Protein AF-A0A953MRA1-F1 (afdb_monomer_lite)

Radius of gyration: 12.87 Å; chains: 1; bounding box: 32×25×32 Å

Sequence (62 aa):
MNSRKIYVTEKDKTKLKSLFASTIGFRTHDLKTVKDLLSELERAEVIEEGTTKSVVSMNSTV

pLDDT: mean 79.15, std 10.17, range [45.0, 90.12]

Foldseek 3Di:
DPDDQAEAAPVVLVVLVVVVVPDDDDDPVVVVVSVVVPVSSVRHDHDHPPPPDPHDYPPDDD

Structure (mmCIF, N/CA/C/O backbone):
data_AF-A0A953MRA1-F1
#
_entry.id   AF-A0A953MRA1-F1
#
loop_
_atom_site.group_PDB
_atom_site.id
_atom_site.type_symbol
_atom_site.label_atom_id
_atom_site.label_alt_id
_atom_site.label_comp_id
_atom_site.label_asym_id
_atom_site.label_entity_id
_atom_site.label_seq_id
_atom_site.pdbx_PDB_ins_code
_atom_site.Cartn_x
_atom_site.Cartn_y
_atom_site.Cartn_z
_atom_site.occupancy
_atom_site.B_iso_or_equiv
_atom_site.auth_seq_id
_atom_site.auth_comp_id
_atom_site.auth_asym_id
_atom_site.auth_atom_id
_atom_site.pdbx_PDB_model_num
ATOM 1 N N . MET A 1 1 ? -11.808 11.376 -11.494 1.00 45.00 1 MET A N 1
ATOM 2 C CA . MET A 1 1 ? -12.557 10.304 -10.798 1.00 45.00 1 MET A CA 1
ATOM 3 C C . MET A 1 1 ? -12.351 10.493 -9.308 1.00 45.00 1 MET A C 1
ATOM 5 O O . MET A 1 1 ? -11.205 10.565 -8.893 1.00 45.00 1 MET A O 1
ATOM 9 N N . ASN A 1 2 ? -13.424 10.615 -8.522 1.00 53.19 2 ASN A N 1
ATOM 10 C CA . ASN A 1 2 ? -13.349 10.578 -7.057 1.00 53.19 2 ASN A CA 1
ATOM 11 C C . ASN A 1 2 ? -13.051 9.124 -6.647 1.00 53.19 2 ASN A C 1
ATOM 13 O O . ASN A 1 2 ? -13.956 8.349 -6.343 1.00 53.19 2 ASN A O 1
ATOM 17 N N . SER A 1 3 ? -11.797 8.699 -6.787 1.00 71.12 3 SER A N 1
ATOM 18 C CA . SER A 1 3 ? -11.380 7.343 -6.448 1.00 71.12 3 SER A CA 1
ATOM 19 C C . SER A 1 3 ? -11.347 7.197 -4.930 1.00 71.12 3 SER A C 1
ATOM 21 O O . SER A 1 3 ? -10.712 7.990 -4.229 1.00 71.12 3 SER A O 1
ATOM 23 N N . ARG A 1 4 ? -12.054 6.183 -4.420 1.00 79.88 4 ARG A N 1
ATOM 24 C CA . ARG A 1 4 ? -12.094 5.867 -2.987 1.00 79.88 4 ARG A CA 1
ATOM 25 C C . ARG A 1 4 ? -10.665 5.727 -2.458 1.00 79.88 4 ARG A C 1
ATOM 27 O O . ARG A 1 4 ? -9.816 5.137 -3.126 1.00 79.88 4 ARG A O 1
ATOM 34 N N . LYS A 1 5 ? -10.403 6.310 -1.288 1.00 85.19 5 LYS A N 1
ATOM 35 C CA . LYS A 1 5 ? -9.116 6.165 -0.606 1.00 85.19 5 LYS A CA 1
ATOM 36 C C . LYS A 1 5 ? -8.993 4.735 -0.091 1.00 85.19 5 LYS A C 1
ATOM 38 O O . LYS A 1 5 ? -9.970 4.183 0.414 1.00 85.19 5 LYS A O 1
ATOM 43 N N . ILE A 1 6 ? -7.806 4.152 -0.221 1.00 88.06 6 ILE A N 1
ATOM 44 C CA . ILE A 1 6 ? -7.481 2.903 0.466 1.00 88.06 6 ILE A CA 1
ATOM 45 C C . ILE A 1 6 ? -7.261 3.192 1.952 1.00 88.06 6 ILE A C 1
ATOM 47 O O . ILE A 1 6 ? -6.841 4.295 2.316 1.00 88.06 6 ILE A O 1
ATOM 51 N N . T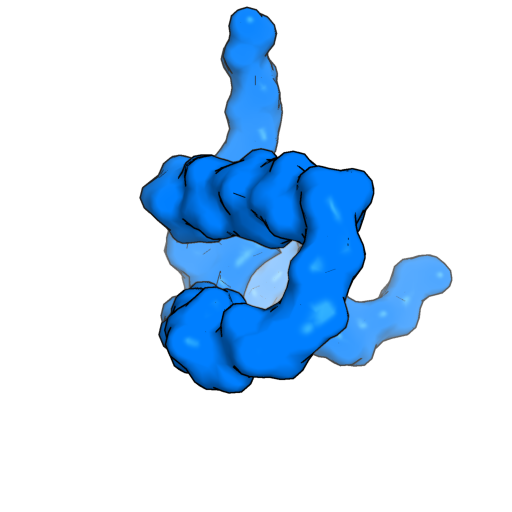YR A 1 7 ? -7.534 2.203 2.798 1.00 87.06 7 TYR A N 1
ATOM 52 C CA . TYR A 1 7 ? -7.194 2.268 4.214 1.00 87.06 7 TYR A CA 1
ATOM 53 C C . TYR A 1 7 ? -5.960 1.413 4.466 1.00 87.06 7 TYR A C 1
ATOM 55 O O . TYR A 1 7 ? -5.835 0.323 3.909 1.00 87.06 7 TYR A O 1
ATOM 63 N N . VAL A 1 8 ? -5.052 1.903 5.299 1.00 87.69 8 VAL A N 1
ATOM 64 C CA . VAL A 1 8 ? -3.810 1.200 5.627 1.00 87.69 8 VAL A CA 1
ATOM 65 C C . VAL A 1 8 ? -3.433 1.482 7.075 1.00 87.69 8 VAL A C 1
ATOM 67 O O . VAL A 1 8 ? -3.732 2.554 7.596 1.00 87.69 8 VAL A O 1
ATOM 70 N N . THR A 1 9 ? -2.782 0.534 7.742 1.00 89.31 9 THR A N 1
ATOM 71 C CA . THR A 1 9 ? -2.198 0.796 9.062 1.00 89.31 9 THR A CA 1
ATOM 72 C C . THR A 1 9 ? -0.905 1.596 8.908 1.00 89.31 9 THR A C 1
ATOM 74 O O . THR A 1 9 ? -0.220 1.511 7.884 1.00 89.31 9 THR A O 1
ATOM 77 N N . GLU A 1 10 ? -0.519 2.354 9.933 1.00 87.69 10 GLU A N 1
ATOM 78 C CA . GLU A 1 10 ? 0.734 3.127 9.893 1.00 87.69 10 GLU A CA 1
ATOM 79 C C . GLU A 1 10 ? 1.965 2.215 9.719 1.00 87.69 10 GLU A C 1
ATOM 81 O O . GLU A 1 10 ? 2.916 2.522 8.989 1.00 87.69 10 GLU A O 1
ATOM 86 N N . LYS A 1 11 ? 1.906 1.028 10.332 1.00 88.38 11 LYS A N 1
ATOM 87 C CA . LYS A 1 11 ? 2.932 -0.012 10.242 1.00 88.38 11 LYS A CA 1
ATOM 88 C C . LYS A 1 11 ? 3.077 -0.553 8.824 1.00 88.38 11 LYS A C 1
ATOM 90 O O . LYS A 1 11 ? 4.198 -0.635 8.319 1.00 88.38 11 LYS A O 1
ATOM 95 N N . ASP A 1 12 ? 1.969 -0.895 8.170 1.00 87.12 12 ASP A N 1
ATOM 96 C CA . ASP A 1 12 ? 2.000 -1.418 6.802 1.00 87.12 12 ASP A CA 1
ATOM 97 C C . ASP A 1 12 ? 2.407 -0.335 5.805 1.00 87.12 12 ASP A C 1
ATOM 99 O O . ASP A 1 12 ? 3.215 -0.595 4.915 1.00 87.12 12 ASP A O 1
ATOM 103 N N . LYS A 1 13 ? 1.950 0.907 6.001 1.00 88.75 13 LYS A N 1
ATOM 104 C CA . LYS A 1 13 ? 2.355 2.056 5.182 1.00 88.75 13 LYS A CA 1
ATOM 105 C C . LYS A 1 13 ? 3.868 2.268 5.214 1.00 88.75 13 LYS A C 1
ATOM 107 O O . LYS A 1 13 ? 4.490 2.432 4.163 1.00 88.75 13 LYS A O 1
ATOM 112 N N . THR A 1 14 ? 4.469 2.223 6.402 1.00 88.62 14 THR A N 1
ATOM 113 C CA . THR A 1 14 ? 5.919 2.392 6.581 1.00 88.62 14 THR A CA 1
ATOM 114 C C . THR A 1 14 ? 6.700 1.239 5.950 1.00 88.62 14 THR A C 1
ATOM 116 O O . THR A 1 14 ? 7.665 1.469 5.217 1.00 88.62 14 THR A O 1
ATOM 119 N N . LYS A 1 15 ? 6.256 -0.005 6.167 1.00 89.00 15 LYS A N 1
ATOM 120 C CA . LYS A 1 15 ? 6.886 -1.197 5.580 1.00 89.00 15 LYS A CA 1
ATOM 121 C C . LYS A 1 15 ? 6.823 -1.199 4.057 1.00 89.00 15 LYS A C 1
ATOM 123 O O . LYS A 1 15 ? 7.833 -1.473 3.421 1.00 89.00 15 LYS A O 1
ATOM 128 N N . LEU A 1 16 ? 5.671 -0.862 3.476 1.00 87.00 16 LEU A N 1
ATOM 129 C CA . LEU A 1 16 ? 5.496 -0.797 2.026 1.00 87.00 16 LEU A CA 1
ATOM 130 C C . LEU A 1 16 ? 6.399 0.274 1.409 1.00 87.00 16 LEU A C 1
ATOM 132 O O . LEU A 1 16 ? 7.103 -0.009 0.446 1.00 87.00 16 LEU A O 1
ATOM 136 N N . LYS A 1 17 ? 6.469 1.473 2.001 1.00 85.25 17 LYS A N 1
ATOM 137 C CA . LYS A 1 17 ? 7.398 2.518 1.539 1.00 85.25 17 LYS A CA 1
ATOM 138 C C . LYS A 1 17 ? 8.858 2.067 1.597 1.00 85.25 17 LYS A C 1
ATOM 140 O O . LYS A 1 17 ? 9.601 2.301 0.651 1.00 85.25 17 LYS A O 1
ATOM 145 N N . SER A 1 18 ? 9.261 1.402 2.680 1.00 85.81 18 SER A N 1
ATOM 146 C CA . SER A 1 18 ? 10.619 0.868 2.816 1.00 85.81 18 SER A CA 1
ATOM 147 C C . SER A 1 18 ? 10.913 -0.235 1.793 1.00 85.81 18 SER A C 1
ATOM 149 O O . SER A 1 18 ? 11.988 -0.229 1.195 1.00 85.81 18 SER A O 1
ATOM 151 N N . LEU A 1 19 ? 9.948 -1.122 1.532 1.00 84.31 19 LEU A N 1
ATOM 152 C CA . LEU A 1 19 ? 10.053 -2.170 0.517 1.00 84.31 19 LEU A CA 1
ATOM 153 C C . LEU A 1 19 ? 10.213 -1.584 -0.892 1.00 84.31 19 LEU A C 1
ATOM 155 O O . LEU A 1 19 ? 10.992 -2.110 -1.671 1.00 84.31 19 LEU A O 1
ATOM 159 N N . PHE A 1 20 ? 9.526 -0.486 -1.217 1.00 79.81 20 PHE A N 1
ATOM 160 C CA . PHE A 1 20 ? 9.671 0.181 -2.518 1.00 79.81 20 PHE A CA 1
ATOM 161 C C . PHE A 1 20 ? 10.903 1.084 -2.627 1.00 79.81 20 PHE A C 1
ATOM 163 O O . PHE A 1 20 ? 11.300 1.445 -3.728 1.00 79.81 20 PHE A O 1
ATOM 170 N N . ALA A 1 21 ? 11.530 1.463 -1.514 1.00 76.06 21 ALA A N 1
ATOM 171 C CA . ALA A 1 21 ? 12.787 2.205 -1.544 1.00 76.06 21 ALA A CA 1
ATOM 172 C C . ALA A 1 21 ? 13.990 1.291 -1.838 1.00 76.06 21 ALA A C 1
ATOM 174 O O . ALA A 1 21 ? 14.980 1.739 -2.412 1.00 76.06 21 ALA A O 1
ATOM 175 N N . SER A 1 22 ? 13.9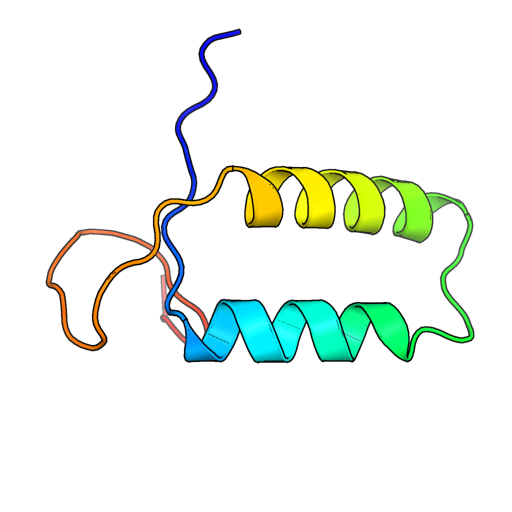11 0.009 -1.471 1.00 73.62 22 SER A N 1
ATOM 176 C CA . SER A 1 22 ? 14.992 -0.969 -1.652 1.00 73.62 22 SER A CA 1
ATOM 177 C C . SER A 1 22 ? 15.015 -1.626 -3.036 1.00 73.62 22 SER A C 1
ATOM 179 O O . SER A 1 22 ? 15.816 -2.530 -3.284 1.00 73.62 22 SER A O 1
ATOM 181 N N . THR A 1 23 ? 14.151 -1.198 -3.956 1.00 63.25 23 THR A N 1
ATOM 182 C CA . THR A 1 23 ? 13.890 -1.943 -5.187 1.00 63.25 23 THR A CA 1
ATOM 183 C C . THR A 1 23 ? 14.915 -1.705 -6.276 1.00 63.25 23 THR A C 1
ATOM 185 O O . THR A 1 23 ? 14.734 -0.924 -7.209 1.00 63.25 23 THR A O 1
ATOM 188 N N . ILE A 1 24 ? 15.982 -2.483 -6.168 1.00 56.31 24 ILE A N 1
ATOM 189 C CA . ILE A 1 24 ? 16.833 -2.890 -7.275 1.00 56.31 24 ILE A CA 1
ATOM 190 C C . ILE A 1 24 ? 16.089 -4.017 -8.017 1.00 56.31 24 ILE A C 1
ATOM 192 O O . ILE A 1 24 ? 15.787 -5.047 -7.422 1.00 56.31 24 ILE A O 1
ATOM 196 N N . GLY A 1 25 ? 15.790 -3.839 -9.311 1.00 66.25 25 GLY A N 1
ATOM 197 C CA . GLY A 1 25 ? 15.378 -4.950 -10.190 1.00 66.25 25 GLY A CA 1
ATOM 198 C C . GLY A 1 25 ? 13.928 -4.986 -10.688 1.00 66.25 25 GLY A C 1
ATOM 199 O O . GLY A 1 25 ? 13.545 -5.982 -11.301 1.00 66.25 25 GLY A O 1
ATOM 200 N N . PHE A 1 26 ? 13.120 -3.938 -10.498 1.00 71.94 26 PHE A N 1
ATOM 201 C CA . PHE A 1 26 ? 11.805 -3.887 -11.149 1.00 71.94 26 PHE A CA 1
ATOM 202 C C . PHE A 1 26 ? 11.927 -3.784 -12.667 1.00 71.94 26 PHE A C 1
ATOM 204 O O . PHE A 1 26 ? 12.690 -2.972 -13.196 1.00 71.94 26 PHE A O 1
ATOM 211 N N . ARG A 1 27 ? 11.122 -4.576 -13.380 1.00 75.44 27 ARG A N 1
ATOM 212 C CA . ARG A 1 27 ? 10.975 -4.433 -14.828 1.00 75.44 27 ARG A CA 1
ATOM 213 C C . ARG A 1 27 ? 10.155 -3.177 -15.118 1.00 75.44 27 ARG A C 1
ATOM 215 O O . ARG A 1 27 ? 9.383 -2.704 -14.287 1.00 75.44 27 ARG A O 1
ATOM 222 N N . THR A 1 28 ? 10.269 -2.641 -16.329 1.00 71.31 28 THR A N 1
ATOM 223 C CA . THR A 1 28 ? 9.615 -1.378 -16.716 1.00 71.31 28 THR A CA 1
ATOM 224 C C . THR A 1 28 ? 8.091 -1.387 -16.526 1.00 71.31 28 THR A C 1
ATOM 226 O O . THR A 1 28 ? 7.507 -0.344 -16.249 1.00 71.31 28 THR A O 1
ATOM 229 N N . HIS A 1 29 ? 7.442 -2.553 -16.632 1.00 72.12 29 HIS A N 1
ATOM 230 C CA . HIS A 1 29 ? 6.007 -2.695 -16.364 1.00 72.12 29 HIS A CA 1
ATOM 231 C C . HIS A 1 29 ? 5.670 -2.675 -14.866 1.00 72.12 29 HIS A C 1
ATOM 233 O O . HIS A 1 29 ? 4.675 -2.061 -14.486 1.00 72.12 29 HIS A O 1
ATOM 239 N N . ASP A 1 30 ? 6.513 -3.264 -14.015 1.00 76.94 30 ASP A N 1
ATOM 240 C CA . ASP A 1 30 ? 6.333 -3.260 -12.558 1.00 76.94 30 ASP A CA 1
ATOM 241 C C . ASP A 1 30 ? 6.486 -1.849 -11.989 1.00 76.94 30 ASP A C 1
ATOM 243 O O . ASP A 1 30 ? 5.752 -1.453 -11.088 1.00 76.94 30 ASP A O 1
ATOM 247 N N . LEU A 1 31 ? 7.381 -1.045 -12.575 1.00 78.94 31 LEU A N 1
ATOM 248 C CA . LEU A 1 31 ? 7.594 0.346 -12.171 1.00 78.94 31 LEU A CA 1
ATOM 249 C C . LEU A 1 31 ? 6.323 1.195 -12.263 1.00 78.94 31 LEU A C 1
ATOM 251 O O . LEU A 1 31 ? 6.144 2.096 -11.445 1.00 78.94 31 LEU A O 1
ATOM 255 N N . LYS A 1 32 ? 5.445 0.934 -13.240 1.00 83.81 32 LYS A N 1
ATOM 256 C CA . LYS A 1 32 ? 4.169 1.652 -13.349 1.00 83.81 32 LYS A CA 1
ATOM 257 C C . LYS A 1 32 ? 3.250 1.284 -12.185 1.00 83.81 32 LYS A C 1
ATOM 259 O O . LYS A 1 32 ? 2.804 2.170 -11.468 1.00 83.81 32 LYS A O 1
ATOM 264 N N . THR A 1 33 ? 3.042 -0.009 -11.957 1.00 83.81 33 THR A N 1
ATOM 265 C CA . THR A 1 33 ? 2.190 -0.514 -10.871 1.00 83.81 33 THR A CA 1
ATOM 266 C C . THR A 1 33 ? 2.688 -0.059 -9.499 1.00 83.81 33 THR A C 1
ATOM 268 O O . THR A 1 33 ? 1.893 0.313 -8.641 1.00 83.81 33 THR A O 1
ATOM 271 N N . VAL A 1 34 ? 4.008 -0.029 -9.296 1.00 84.06 34 VAL A N 1
ATOM 272 C CA . VAL A 1 34 ? 4.632 0.455 -8.057 1.00 84.06 34 VAL A CA 1
ATOM 273 C C . VAL A 1 34 ? 4.402 1.951 -7.867 1.00 84.06 34 VAL A C 1
ATOM 275 O O . VAL A 1 34 ? 4.042 2.371 -6.771 1.00 84.06 34 VAL A O 1
ATOM 278 N N . LYS A 1 35 ? 4.568 2.762 -8.919 1.00 84.12 35 LYS A N 1
ATOM 279 C CA . LYS A 1 35 ? 4.277 4.202 -8.857 1.00 84.12 35 LYS A CA 1
ATOM 280 C C . LYS A 1 35 ? 2.810 4.463 -8.538 1.00 84.12 35 LYS A C 1
ATOM 282 O O . LYS A 1 35 ? 2.532 5.263 -7.651 1.00 84.12 35 LYS A O 1
ATOM 287 N N . ASP A 1 36 ? 1.904 3.750 -9.201 1.00 87.69 36 ASP A N 1
ATOM 288 C CA . ASP A 1 36 ? 0.467 3.866 -8.959 1.00 87.69 36 ASP A CA 1
ATOM 289 C C . ASP A 1 36 ? 0.145 3.513 -7.493 1.00 87.69 36 ASP A C 1
ATOM 291 O O . ASP A 1 36 ? -0.516 4.284 -6.799 1.00 87.69 36 ASP A O 1
ATOM 295 N N . LEU A 1 37 ? 0.704 2.418 -6.965 1.00 87.44 37 LEU A N 1
ATOM 296 C CA . LEU A 1 37 ? 0.528 2.016 -5.566 1.00 87.44 37 LEU A CA 1
ATOM 297 C C . LEU A 1 37 ? 1.136 3.014 -4.563 1.00 87.44 37 LEU A C 1
ATOM 299 O O . LEU A 1 37 ? 0.545 3.263 -3.513 1.00 87.44 37 LEU A O 1
ATOM 303 N N . LEU A 1 38 ? 2.288 3.616 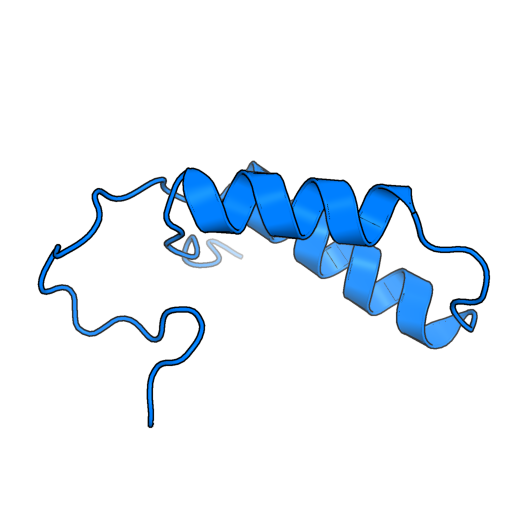-4.866 1.00 86.56 38 LEU A N 1
ATOM 304 C CA . LEU A 1 38 ? 2.881 4.666 -4.031 1.00 86.56 38 LEU A CA 1
ATOM 305 C C . LEU A 1 38 ? 1.981 5.906 -3.970 1.00 86.56 38 LEU A C 1
ATOM 307 O O . LEU A 1 38 ? 1.754 6.436 -2.882 1.00 86.56 38 LEU A O 1
ATOM 311 N N . SER A 1 39 ? 1.410 6.322 -5.102 1.00 88.50 39 SER A N 1
ATOM 312 C CA . SER A 1 39 ? 0.438 7.420 -5.148 1.00 88.50 39 SER A CA 1
ATOM 313 C C . SER A 1 39 ? -0.844 7.096 -4.370 1.00 88.50 39 SER A C 1
ATOM 315 O O . SER A 1 39 ? -1.388 7.964 -3.685 1.00 88.50 39 SER A O 1
ATOM 317 N N . GLU A 1 40 ? -1.307 5.842 -4.401 1.00 88.81 40 GLU A N 1
ATOM 318 C CA . GLU A 1 40 ? -2.412 5.378 -3.552 1.00 88.81 40 GLU A CA 1
ATOM 319 C C . GLU A 1 40 ? -2.068 5.433 -2.057 1.00 88.81 40 GLU A C 1
ATOM 321 O O . GLU A 1 40 ? -2.882 5.887 -1.252 1.00 88.81 40 GLU A O 1
ATOM 326 N N . LEU A 1 41 ? -0.855 5.023 -1.674 1.00 88.50 41 LEU A N 1
ATOM 327 C CA . LEU A 1 41 ? -0.381 5.045 -0.285 1.00 88.50 41 LEU A CA 1
ATOM 328 C C . LEU A 1 41 ? -0.209 6.465 0.270 1.00 88.50 41 LEU A C 1
ATOM 330 O O . LEU A 1 41 ? -0.373 6.679 1.474 1.00 88.50 41 LEU A O 1
ATOM 334 N N . GLU A 1 42 ? 0.124 7.443 -0.574 1.00 87.06 42 GLU A N 1
ATOM 335 C CA . GLU A 1 42 ? 0.197 8.852 -0.172 1.00 87.06 42 GLU A CA 1
ATOM 336 C C . GLU A 1 42 ? -1.178 9.423 0.176 1.00 87.06 42 GLU A C 1
ATOM 338 O O . GLU A 1 42 ? -1.313 10.114 1.187 1.00 87.06 42 GLU A O 1
ATOM 343 N N . ARG A 1 43 ? -2.209 9.084 -0.608 1.00 90.12 43 ARG A N 1
ATOM 344 C CA . ARG A 1 43 ? -3.591 9.545 -0.385 1.00 90.12 43 ARG A CA 1
ATOM 345 C C . ARG A 1 43 ? -4.418 8.643 0.539 1.00 90.12 43 ARG A C 1
ATOM 347 O O . ARG A 1 43 ? -5.586 8.958 0.786 1.00 90.12 43 ARG A O 1
ATOM 354 N N . ALA A 1 44 ? -3.838 7.543 1.016 1.00 88.19 44 ALA A N 1
ATOM 355 C CA . ALA A 1 44 ? -4.481 6.564 1.885 1.00 88.19 44 ALA A CA 1
ATOM 356 C C . ALA A 1 44 ? -4.894 7.157 3.238 1.00 88.19 44 ALA A C 1
ATOM 358 O O . ALA A 1 44 ? -4.175 7.968 3.828 1.00 88.19 44 ALA A O 1
ATOM 359 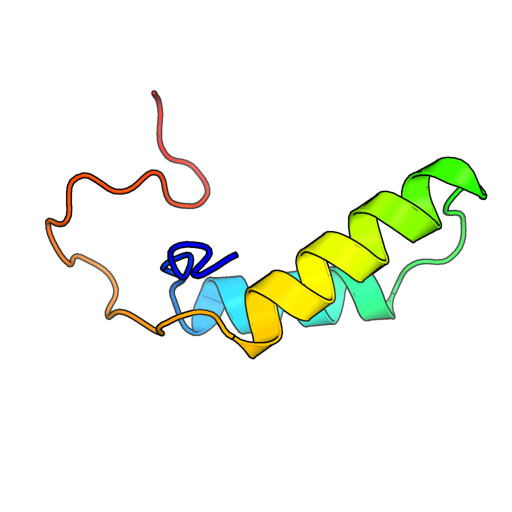N N . GLU A 1 45 ? -6.036 6.707 3.752 1.00 88.38 45 GLU A N 1
ATOM 360 C CA . GLU A 1 45 ? -6.478 7.009 5.112 1.00 88.38 45 GLU A CA 1
ATOM 361 C C . GLU A 1 45 ? -5.818 6.028 6.084 1.00 88.38 45 GLU A C 1
ATOM 363 O O . GLU A 1 45 ? -5.952 4.809 5.948 1.00 88.38 45 GLU A O 1
ATOM 368 N N . VAL A 1 46 ? -5.072 6.561 7.050 1.00 87.94 46 VAL A N 1
ATOM 369 C CA . VAL A 1 46 ? -4.409 5.741 8.064 1.00 87.94 46 VAL A CA 1
ATOM 370 C C . VAL A 1 46 ? -5.433 5.342 9.120 1.00 87.94 46 VAL A C 1
ATOM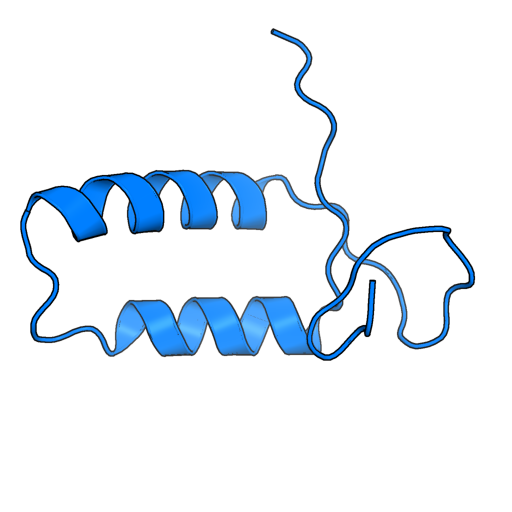 372 O O . VAL A 1 46 ? -6.126 6.201 9.662 1.00 87.94 46 VAL A O 1
ATOM 375 N N . ILE A 1 47 ? -5.529 4.044 9.396 1.00 86.38 47 ILE A N 1
ATOM 376 C CA . ILE A 1 47 ? -6.425 3.479 10.410 1.00 86.38 47 ILE A CA 1
ATOM 377 C C . ILE A 1 47 ? -5.630 2.773 11.511 1.00 86.38 47 ILE A C 1
ATOM 379 O O . ILE A 1 47 ? -4.509 2.313 11.287 1.00 86.38 47 ILE A O 1
ATOM 383 N N . GLU A 1 48 ? -6.226 2.670 12.697 1.00 80.94 48 GLU A N 1
ATOM 384 C CA . GLU A 1 48 ? -5.643 1.943 13.825 1.00 80.94 48 GLU A CA 1
ATOM 385 C C . GLU A 1 48 ? -5.724 0.422 13.615 1.00 80.94 48 GLU A C 1
ATOM 387 O O . GLU A 1 48 ? -6.670 -0.098 13.003 1.00 80.94 48 GLU A O 1
ATOM 392 N N . GLU A 1 49 ? -4.728 -0.303 14.133 1.00 71.81 49 GLU A N 1
ATOM 393 C CA . GLU A 1 49 ? -4.747 -1.768 14.155 1.00 71.81 49 GLU A CA 1
ATOM 394 C C . GLU A 1 49 ? -5.976 -2.260 14.944 1.00 71.81 49 GLU A C 1
ATOM 396 O O . GLU A 1 49 ? -6.261 -1.780 16.037 1.00 71.81 49 GLU A O 1
ATOM 401 N N . GLY A 1 50 ? -6.727 -3.213 14.383 1.00 67.31 50 GLY A N 1
ATOM 402 C CA . GLY A 1 50 ? -7.933 -3.761 15.020 1.00 67.31 50 GLY A CA 1
ATOM 403 C C . GLY A 1 50 ? -9.241 -3.031 14.692 1.00 67.31 50 GLY A C 1
ATOM 404 O O . GLY A 1 50 ? -10.296 -3.442 15.171 1.00 67.31 50 GLY A O 1
ATOM 405 N N . THR A 1 51 ? -9.21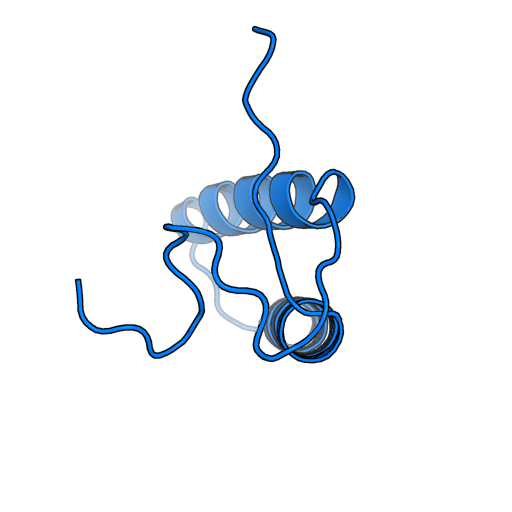7 -2.002 13.838 1.00 64.75 51 THR A N 1
ATOM 406 C CA . THR A 1 51 ? -10.452 -1.353 13.373 1.00 64.75 51 THR A CA 1
ATOM 407 C C . THR A 1 51 ? -11.277 -2.326 12.514 1.00 64.75 51 THR A C 1
ATOM 409 O O . THR A 1 51 ? -10.858 -2.707 11.421 1.00 64.75 51 THR A O 1
ATOM 412 N N . THR A 1 52 ? -12.483 -2.689 12.962 1.00 59.66 52 THR A N 1
ATOM 413 C CA . THR A 1 52 ? -13.462 -3.525 12.239 1.00 59.66 52 THR A CA 1
ATOM 414 C C . THR A 1 52 ? -14.155 -2.749 11.114 1.00 59.66 52 THR A C 1
ATOM 416 O O . THR A 1 52 ? -15.369 -2.563 11.093 1.00 59.66 52 THR A O 1
ATOM 419 N N . LYS A 1 53 ? -13.385 -2.275 10.135 1.00 60.69 53 LYS A N 1
ATOM 420 C CA . LYS A 1 53 ? -13.947 -1.929 8.823 1.00 60.69 53 LYS A CA 1
ATOM 421 C C . LYS A 1 53 ? -13.904 -3.197 7.960 1.00 60.69 53 LYS A C 1
ATOM 423 O O . LYS A 1 53 ? -12.941 -3.951 8.043 1.00 60.69 53 LYS A O 1
ATOM 428 N N . SER A 1 54 ? -14.923 -3.437 7.129 1.00 74.75 54 SER A N 1
ATOM 429 C CA . SER A 1 54 ? -14.924 -4.511 6.113 1.00 74.75 54 SER A CA 1
ATOM 430 C C . SER A 1 54 ? -13.929 -4.179 4.992 1.00 74.75 54 SER A C 1
ATOM 432 O O . SER A 1 54 ? -14.312 -3.887 3.859 1.00 74.75 54 SER A O 1
ATOM 434 N N . VAL A 1 55 ? -12.647 -4.127 5.341 1.00 75.25 55 VAL A N 1
ATOM 435 C CA . VAL A 1 55 ? -11.538 -3.695 4.498 1.00 75.25 55 VAL A CA 1
ATOM 436 C C . VAL A 1 55 ? -10.514 -4.814 4.456 1.00 75.25 55 VAL A C 1
ATOM 438 O O . VAL A 1 55 ? -10.125 -5.350 5.490 1.00 75.25 55 VAL A O 1
ATOM 441 N N . VAL A 1 56 ? -10.056 -5.134 3.250 1.00 75.88 56 VAL A N 1
ATOM 442 C CA . VAL A 1 56 ? -8.946 -6.060 3.041 1.00 75.88 56 VAL A CA 1
ATOM 443 C C . VAL A 1 56 ? -7.652 -5.366 3.462 1.00 75.88 56 VAL A C 1
ATOM 445 O O . VAL A 1 56 ? -7.252 -4.377 2.849 1.00 75.88 56 VAL A O 1
ATOM 448 N N . SER A 1 57 ? -7.010 -5.873 4.511 1.00 79.94 57 SER A N 1
ATOM 449 C CA . SER A 1 57 ? -5.694 -5.425 4.975 1.00 79.94 57 SER A CA 1
ATOM 450 C C . SER A 1 57 ? -4.617 -6.466 4.656 1.00 79.94 57 SER A C 1
ATOM 452 O O . SER A 1 57 ? -4.914 -7.593 4.249 1.00 79.94 57 SER A O 1
ATOM 454 N N . MET A 1 58 ? -3.344 -6.106 4.833 1.00 80.06 58 MET A N 1
ATOM 455 C CA . MET A 1 58 ? -2.239 -7.038 4.606 1.00 80.06 58 MET A CA 1
ATOM 456 C C . MET A 1 58 ? -2.377 -8.276 5.506 1.00 80.06 58 MET A C 1
ATOM 458 O O . MET A 1 58 ? -2.624 -8.155 6.704 1.00 80.06 58 MET A O 1
ATOM 462 N N . ASN A 1 59 ? -2.175 -9.464 4.926 1.00 81.44 59 ASN A N 1
ATOM 463 C CA . ASN A 1 59 ? -2.366 -10.779 5.563 1.00 81.44 59 ASN A CA 1
ATOM 464 C C . ASN A 1 59 ? -3.827 -11.158 5.883 1.00 81.44 59 ASN A C 1
ATOM 466 O O . ASN A 1 59 ? -4.059 -12.142 6.584 1.00 81.44 59 ASN A O 1
ATOM 470 N N . SER A 1 60 ? -4.813 -10.422 5.361 1.00 77.19 60 SER A N 1
ATOM 471 C CA . SER A 1 60 ? -6.213 -10.859 5.394 1.00 77.19 60 SER A CA 1
ATOM 472 C C . SER A 1 60 ? -6.439 -12.044 4.448 1.00 77.19 60 SER A C 1
ATOM 474 O O . SER A 1 60 ? -5.872 -12.088 3.357 1.00 77.19 60 SER A O 1
ATOM 476 N N . THR A 1 61 ? -7.298 -12.985 4.847 1.00 76.25 61 THR A N 1
ATOM 477 C CA . THR A 1 61 ? -7.871 -13.993 3.937 1.00 76.25 61 THR A CA 1
ATOM 478 C C . THR A 1 61 ? -9.205 -13.453 3.430 1.00 76.25 61 THR A C 1
ATOM 480 O O . THR A 1 61 ? -10.019 -13.019 4.246 1.00 76.25 61 THR A O 1
ATOM 483 N N . VAL A 1 62 ? -9.392 -13.427 2.108 1.00 69.31 62 VAL A N 1
ATOM 484 C CA . VAL A 1 62 ? -10.559 -12.844 1.420 1.00 69.31 62 VAL A CA 1
ATOM 485 C C . VAL A 1 62 ? -11.272 -13.917 0.619 1.00 69.31 62 VAL A C 1
ATOM 487 O O . VAL A 1 62 ? -10.552 -14.700 -0.040 1.00 69.31 62 VAL A O 1
#

Secondary structure (DSSP, 8-state):
--PPPPEEEHHHHHHHHHHHHS-----HHHHHHHHHHHHHHHHPEEE-TT---S---TT---